Protein AF-A0A1S8WYL3-F1 (afdb_monomer)

pLDDT: mean 90.14, std 8.01, range [50.22, 97.94]

Structure (mmCIF, N/CA/C/O backbone):
data_AF-A0A1S8WYL3-F1
#
_entry.id   AF-A0A1S8WYL3-F1
#
loop_
_atom_site.group_PDB
_atom_site.id
_atom_site.type_symbol
_atom_site.label_atom_id
_atom_site.label_alt_id
_atom_site.label_comp_id
_atom_site.label_asym_id
_atom_site.label_entity_id
_atom_site.label_seq_id
_atom_site.pdbx_PDB_ins_code
_atom_site.Cartn_x
_atom_site.Cartn_y
_atom_site.Cartn_z
_atom_site.occupancy
_atom_site.B_iso_or_equiv
_atom_site.auth_seq_id
_atom_site.auth_comp_id
_atom_site.auth_asym_id
_atom_site.auth_atom_id
_atom_site.pdbx_PDB_model_num
AT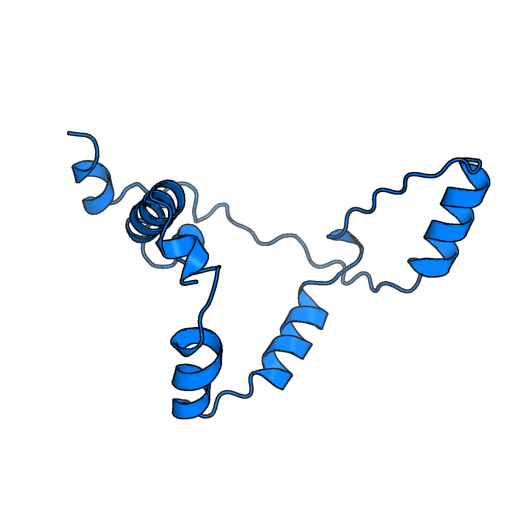OM 1 N N . PHE A 1 1 ? 5.673 -1.838 14.905 1.00 68.50 1 PHE A N 1
ATOM 2 C CA . PHE A 1 1 ? 5.007 -0.884 15.814 1.00 68.50 1 PHE A CA 1
ATOM 3 C C . PHE A 1 1 ? 5.978 -0.256 16.804 1.00 68.50 1 PHE A C 1
ATOM 5 O O . PHE A 1 1 ? 6.099 0.955 16.779 1.00 68.50 1 PHE A O 1
ATOM 12 N N . GLU A 1 2 ? 6.711 -1.025 17.615 1.00 76.88 2 GLU A N 1
ATOM 13 C CA . GLU A 1 2 ? 7.578 -0.470 18.677 1.00 76.88 2 GLU A CA 1
ATOM 14 C C . GLU A 1 2 ? 8.617 0.543 18.169 1.00 76.88 2 GLU A C 1
ATOM 16 O O . GLU A 1 2 ? 8.697 1.654 18.685 1.00 76.88 2 GLU A O 1
ATOM 21 N N . LEU A 1 3 ? 9.312 0.226 17.071 1.00 71.00 3 LEU A N 1
ATOM 22 C CA . LEU A 1 3 ? 10.253 1.151 16.422 1.00 71.00 3 LEU A CA 1
ATOM 23 C C . LEU A 1 3 ? 9.581 2.414 15.857 1.00 71.00 3 LEU A C 1
ATOM 25 O O . LEU A 1 3 ? 10.183 3.484 15.843 1.00 71.00 3 LEU A O 1
ATOM 29 N N . ALA A 1 4 ? 8.335 2.299 15.386 1.00 74.81 4 ALA A N 1
ATOM 30 C CA . ALA A 1 4 ? 7.577 3.442 14.885 1.00 74.81 4 ALA A CA 1
ATOM 31 C C . ALA A 1 4 ? 7.060 4.308 16.041 1.00 74.81 4 ALA A C 1
ATOM 33 O O . ALA A 1 4 ? 7.128 5.527 15.955 1.00 74.81 4 ALA A O 1
ATOM 34 N N . ASN A 1 5 ? 6.612 3.690 17.133 1.00 77.06 5 ASN A N 1
ATOM 35 C CA . ASN A 1 5 ? 6.089 4.364 18.317 1.00 77.06 5 ASN A CA 1
ATOM 36 C C . ASN A 1 5 ? 7.155 5.200 19.045 1.00 77.06 5 ASN A C 1
ATOM 38 O O . ASN A 1 5 ? 6.822 6.178 19.700 1.00 77.06 5 ASN A O 1
ATOM 42 N N . ALA A 1 6 ? 8.436 4.851 18.910 1.00 83.25 6 ALA A N 1
ATOM 43 C CA . ALA A 1 6 ? 9.536 5.609 19.503 1.00 83.25 6 ALA A CA 1
ATOM 44 C C . ALA A 1 6 ? 9.807 6.967 18.821 1.00 83.25 6 ALA A C 1
ATOM 46 O O . ALA A 1 6 ? 10.548 7.781 19.364 1.00 83.25 6 ALA A O 1
ATOM 47 N N . ARG A 1 7 ? 9.242 7.224 17.632 1.00 88.25 7 ARG A N 1
ATOM 48 C CA . ARG A 1 7 ? 9.441 8.479 16.891 1.00 88.25 7 ARG A CA 1
ATOM 49 C C . ARG A 1 7 ? 8.268 9.425 17.113 1.00 88.25 7 ARG A C 1
ATOM 51 O O . ARG A 1 7 ? 7.131 9.080 16.792 1.00 88.25 7 ARG A O 1
ATOM 58 N N . ASP A 1 8 ? 8.549 10.644 17.565 1.00 91.25 8 ASP A N 1
ATOM 59 C CA . ASP A 1 8 ? 7.504 11.642 17.823 1.00 91.25 8 ASP A CA 1
ATOM 60 C C . ASP A 1 8 ? 6.716 12.031 16.569 1.00 91.25 8 ASP A C 1
ATOM 62 O O . ASP A 1 8 ? 5.513 12.256 16.663 1.00 91.25 8 ASP A O 1
ATOM 66 N N . SER A 1 9 ? 7.339 12.010 15.385 1.00 90.62 9 SER A N 1
ATOM 67 C CA . SER A 1 9 ? 6.635 12.227 14.113 1.00 90.62 9 SER A CA 1
ATOM 68 C C . SER A 1 9 ? 5.486 11.235 13.911 1.00 90.62 9 SER A C 1
ATOM 70 O O . SER A 1 9 ? 4.379 11.626 13.558 1.00 90.62 9 SER A O 1
ATOM 72 N N . ASN A 1 10 ? 5.723 9.958 14.210 1.00 88.75 10 ASN A N 1
ATOM 73 C CA . ASN A 1 10 ? 4.726 8.903 14.048 1.00 88.75 10 ASN A CA 1
ATOM 74 C C . ASN A 1 10 ? 3.671 8.969 15.156 1.00 88.75 10 ASN A C 1
ATOM 76 O O . ASN A 1 10 ? 2.495 8.715 14.917 1.00 88.75 10 ASN A O 1
ATOM 80 N N . ARG A 1 11 ? 4.076 9.328 16.382 1.00 88.88 11 ARG A N 1
ATOM 81 C CA . ARG A 1 11 ? 3.134 9.554 17.488 1.00 88.88 11 ARG A CA 1
ATOM 82 C C . ARG A 1 11 ? 2.179 10.700 17.164 1.00 88.88 11 ARG A C 1
ATOM 84 O O . ARG A 1 11 ? 0.984 10.566 17.410 1.00 88.88 11 ARG A O 1
ATOM 91 N N . LEU A 1 12 ? 2.695 11.788 16.592 1.00 89.88 12 LEU A N 1
ATOM 92 C CA . LEU A 1 12 ? 1.893 12.916 16.131 1.00 89.88 12 LEU A CA 1
ATOM 93 C C . LEU A 1 12 ? 0.939 12.494 15.008 1.00 89.88 12 LEU A C 1
ATOM 95 O O . LEU A 1 12 ? -0.240 12.821 15.073 1.00 89.88 12 LEU A O 1
ATOM 99 N N . GLU A 1 13 ? 1.407 11.718 14.030 1.00 89.56 13 GLU A N 1
ATOM 100 C CA . GLU A 1 13 ? 0.565 11.196 12.947 1.00 89.56 13 GLU A CA 1
ATOM 101 C C . GLU A 1 13 ? -0.575 10.307 13.470 1.00 89.56 13 GLU A C 1
ATOM 103 O O . GLU A 1 13 ? -1.735 10.519 13.108 1.00 89.56 13 GLU A O 1
ATOM 108 N N . PHE A 1 14 ? -0.288 9.360 14.371 1.00 89.56 14 PHE A N 1
ATOM 109 C CA . PHE A 1 14 ? -1.323 8.523 14.990 1.00 89.56 14 PHE A CA 1
ATOM 110 C C . PHE A 1 14 ? -2.297 9.341 15.837 1.00 89.56 14 PHE A C 1
ATOM 112 O O . PHE A 1 14 ? -3.500 9.074 15.823 1.00 89.56 14 PHE A O 1
ATOM 119 N N . PHE A 1 15 ? -1.798 10.344 16.559 1.00 89.19 15 PHE A N 1
ATOM 120 C CA . PHE A 1 15 ? -2.642 11.244 17.332 1.00 89.19 15 PHE A CA 1
ATOM 121 C C . PHE A 1 15 ? -3.584 12.037 16.422 1.00 89.19 15 PHE A C 1
ATOM 123 O O . PHE A 1 15 ? -4.793 11.984 16.630 1.00 89.19 15 PHE A O 1
ATOM 130 N N . ILE A 1 16 ? -3.071 12.690 15.376 1.00 89.88 16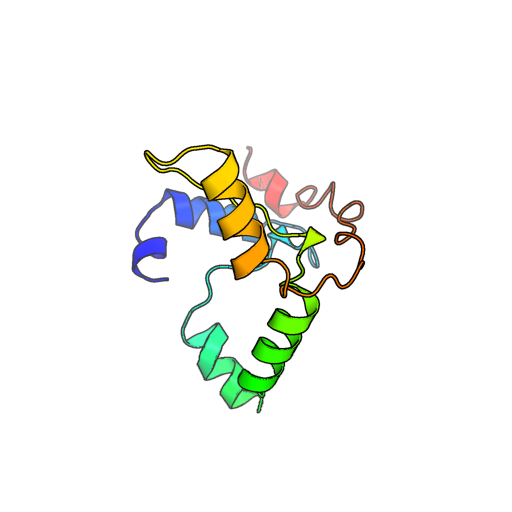 ILE A N 1
ATOM 131 C CA . ILE A 1 16 ? -3.887 13.431 14.401 1.00 89.88 16 ILE A CA 1
ATOM 132 C C . ILE A 1 16 ? -4.921 12.504 13.752 1.00 89.88 16 ILE A C 1
ATOM 134 O O . ILE A 1 16 ? -6.104 12.833 13.724 1.00 89.88 16 ILE A O 1
ATOM 138 N N . SER A 1 17 ? -4.503 11.315 13.316 1.00 90.50 17 SER A N 1
ATOM 139 C CA . SER A 1 17 ? -5.383 10.286 12.743 1.00 90.50 17 SER A CA 1
ATOM 140 C C . SER A 1 17 ? -6.533 9.914 13.691 1.00 90.50 17 SER A C 1
ATOM 142 O O . SER A 1 17 ? -7.678 9.764 13.268 1.00 90.50 17 SER A O 1
ATOM 144 N N . SER A 1 18 ? -6.268 9.839 15.002 1.00 89.69 18 SER A N 1
ATOM 145 C CA . SER A 1 18 ? -7.290 9.522 16.011 1.00 89.69 18 SER A CA 1
ATOM 146 C C . SER A 1 18 ? -8.369 10.605 16.177 1.00 89.69 18 SER A C 1
ATOM 148 O O . SER A 1 18 ? -9.464 10.303 16.659 1.00 89.69 18 SER A O 1
ATOM 150 N N . LEU A 1 19 ? -8.089 11.844 15.751 1.00 90.81 19 LEU A N 1
ATOM 151 C CA . LEU A 1 19 ? -9.020 12.979 15.796 1.00 90.81 19 LEU A CA 1
ATOM 152 C C . LEU A 1 19 ? -9.988 13.017 14.604 1.00 90.81 19 LEU A C 1
ATOM 154 O O . LEU A 1 19 ? -10.921 13.828 14.609 1.00 90.81 19 LEU A O 1
ATOM 158 N N . ALA A 1 20 ? -9.785 12.154 13.604 1.00 91.44 20 ALA A N 1
ATOM 159 C CA . ALA A 1 20 ? -10.683 12.040 12.467 1.00 91.44 20 ALA A CA 1
ATOM 160 C C . ALA A 1 20 ? -12.092 11.574 12.894 1.00 91.44 20 ALA A C 1
ATOM 162 O O . ALA A 1 20 ? -12.281 10.878 13.904 1.00 91.44 20 ALA A O 1
ATOM 163 N N . ALA A 1 21 ? -13.088 11.962 12.100 1.00 90.62 21 ALA A N 1
ATOM 164 C CA . ALA A 1 21 ? -14.483 11.578 12.247 1.00 90.62 21 ALA A CA 1
ATOM 165 C C . ALA A 1 21 ? -14.644 10.052 12.224 1.00 90.62 21 ALA A C 1
ATOM 167 O O . ALA A 1 21 ? -13.875 9.328 11.585 1.00 90.62 21 ALA A O 1
ATOM 168 N N . ASP A 1 22 ? -15.656 9.554 12.929 1.00 87.94 22 ASP A N 1
ATOM 169 C CA . ASP A 1 22 ? -15.948 8.123 12.945 1.00 87.94 22 ASP A CA 1
ATOM 170 C C . ASP A 1 22 ? -16.313 7.625 11.542 1.00 87.94 22 ASP A C 1
ATOM 172 O O . ASP A 1 22 ? -16.980 8.308 10.769 1.00 87.94 22 ASP A O 1
ATOM 176 N N . GLY A 1 23 ? -15.822 6.435 11.193 1.00 87.12 23 GLY A N 1
ATOM 177 C CA . GLY A 1 23 ? -15.967 5.867 9.850 1.00 87.12 23 GLY A CA 1
ATOM 178 C C . GLY A 1 23 ? -14.991 6.422 8.807 1.00 87.12 23 GLY A C 1
ATOM 179 O O . GLY A 1 23 ? -14.890 5.839 7.731 1.00 87.12 23 GLY A O 1
ATOM 180 N N . SER A 1 24 ? -14.234 7.483 9.112 1.00 91.56 24 SER A N 1
ATOM 181 C CA . SER A 1 24 ? -13.202 7.995 8.206 1.00 91.56 24 SER A CA 1
ATOM 182 C C . SER A 1 24 ? -12.047 6.997 8.033 1.00 91.56 24 SER A C 1
ATOM 184 O O . SER A 1 24 ? -11.539 6.475 9.034 1.00 91.56 24 SER A O 1
ATOM 186 N N . PRO A 1 25 ? -11.544 6.780 6.800 1.00 91.94 25 PRO A N 1
ATOM 187 C CA . PRO A 1 25 ? -10.359 5.956 6.571 1.00 91.94 25 PRO A CA 1
ATOM 188 C C . PRO A 1 25 ? -9.104 6.519 7.256 1.00 91.94 25 PRO A C 1
ATOM 190 O O . PRO A 1 25 ? -8.199 5.753 7.577 1.00 91.94 25 PRO A O 1
ATOM 193 N N . TYR A 1 26 ? -9.063 7.823 7.560 1.00 90.56 26 TYR A N 1
ATOM 194 C CA . TYR A 1 26 ? -7.958 8.446 8.297 1.00 90.56 26 TYR A CA 1
ATOM 195 C C . TYR A 1 26 ? -7.854 7.980 9.751 1.00 90.56 26 TYR A C 1
ATOM 197 O O . TYR A 1 26 ? -6.804 8.133 10.361 1.00 90.56 26 TYR A O 1
ATOM 205 N N . LYS A 1 27 ? -8.912 7.383 10.312 1.00 91.25 27 LYS A N 1
ATOM 206 C CA . LYS A 1 27 ? -8.906 6.866 11.686 1.00 91.25 27 LYS A CA 1
ATOM 207 C C . LYS A 1 27 ? -8.303 5.461 11.800 1.00 91.25 27 LYS A C 1
ATOM 209 O O . LYS A 1 27 ? -8.151 4.938 12.905 1.00 91.25 27 LYS A O 1
ATOM 214 N N . ILE A 1 28 ? -7.988 4.817 10.673 1.00 90.19 28 ILE A N 1
ATOM 215 C CA . ILE A 1 28 ? -7.501 3.436 10.638 1.00 90.19 28 ILE A CA 1
ATOM 216 C C . ILE A 1 28 ? -6.075 3.363 11.191 1.00 90.19 28 ILE A C 1
ATOM 218 O O . ILE A 1 28 ? -5.164 4.044 10.725 1.00 90.19 28 ILE A O 1
ATOM 222 N N . PHE A 1 29 ? -5.847 2.446 12.134 1.00 90.12 29 PHE A N 1
ATOM 223 C CA . PHE A 1 29 ? -4.499 2.078 12.560 1.00 90.12 29 PHE A CA 1
ATOM 224 C C . PHE A 1 29 ? -3.822 1.194 11.495 1.00 90.12 29 PHE A C 1
ATOM 226 O O . PHE A 1 29 ? -3.813 -0.033 11.591 1.00 90.12 29 PHE A O 1
ATOM 233 N N . GLY A 1 30 ? -3.275 1.831 10.456 1.00 86.31 30 GLY A N 1
ATOM 234 C CA . GLY A 1 30 ? -2.773 1.149 9.256 1.00 86.31 30 GLY A CA 1
ATOM 235 C C . GLY A 1 30 ? -1.497 0.322 9.448 1.00 86.31 30 GLY A C 1
ATOM 236 O O . GLY A 1 30 ? -1.248 -0.597 8.675 1.00 86.31 30 GLY A O 1
ATOM 237 N N . CYS A 1 31 ? -0.689 0.600 10.476 1.00 88.06 31 CYS A N 1
ATOM 238 C CA . CYS A 1 31 ? 0.574 -0.119 10.684 1.00 88.06 31 CYS A CA 1
ATOM 239 C C . CYS A 1 31 ? 0.396 -1.552 11.205 1.00 88.06 31 CYS A C 1
ATOM 241 O O . CYS A 1 31 ? 1.235 -2.407 10.929 1.00 88.06 31 CYS A O 1
ATOM 243 N N . GLY A 1 32 ? -0.644 -1.795 12.008 1.00 90.88 32 GLY A N 1
ATOM 244 C CA . GLY A 1 32 ? -0.855 -3.067 12.697 1.00 90.88 32 GLY A CA 1
ATOM 245 C C . GLY A 1 32 ? 0.162 -3.387 13.810 1.00 90.88 32 GLY A C 1
ATOM 246 O O . GLY A 1 32 ? 1.207 -2.748 13.975 1.00 90.88 32 GLY A O 1
ATOM 247 N N . ASN A 1 33 ? -0.174 -4.384 14.631 1.00 92.38 33 ASN A N 1
ATOM 248 C CA . ASN A 1 33 ? 0.684 -4.992 15.656 1.00 92.38 33 ASN A CA 1
ATOM 249 C C . ASN A 1 33 ? 0.188 -6.415 16.000 1.00 92.38 33 ASN A C 1
ATOM 251 O O . ASN A 1 33 ? -0.806 -6.871 15.440 1.00 92.38 33 ASN A O 1
ATOM 255 N N . MET A 1 34 ? 0.862 -7.117 16.924 1.00 93.75 34 MET A N 1
ATOM 256 C CA . MET A 1 34 ? 0.446 -8.466 17.357 1.00 93.75 34 MET A CA 1
ATOM 257 C C . MET A 1 34 ? -1.001 -8.498 17.860 1.00 93.75 34 MET A C 1
ATOM 259 O O . MET A 1 34 ? -1.755 -9.394 17.498 1.00 93.75 34 MET A O 1
ATOM 263 N N . LYS A 1 35 ? -1.425 -7.468 18.596 1.00 94.38 35 LYS A N 1
ATOM 264 C CA . LYS A 1 35 ? -2.793 -7.381 19.103 1.00 94.38 35 LYS A CA 1
ATOM 265 C C . LYS A 1 35 ? -3.822 -7.302 17.971 1.00 94.38 35 LYS A C 1
ATOM 267 O O . LYS A 1 35 ? -4.809 -8.024 17.999 1.00 94.38 35 LYS A O 1
ATOM 272 N N . SER A 1 36 ? -3.602 -6.455 16.962 1.00 93.25 36 SER A N 1
ATOM 273 C CA . SER A 1 36 ? -4.554 -6.264 15.856 1.00 93.25 36 SER A CA 1
ATOM 274 C C . SER A 1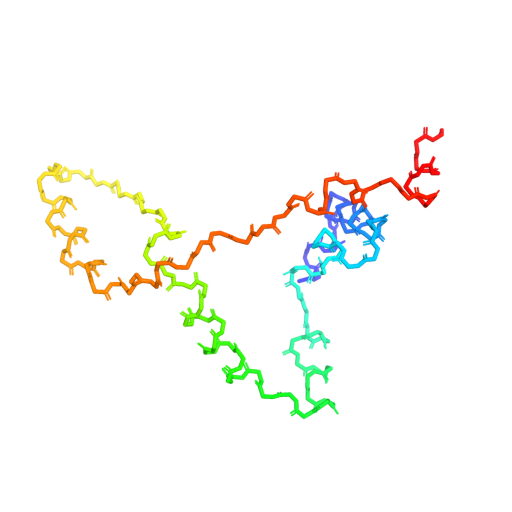 36 ? -4.496 -7.358 14.786 1.00 93.25 36 SER A C 1
ATOM 276 O O . SER A 1 36 ? -5.492 -7.577 14.105 1.00 93.25 36 SER A O 1
ATOM 278 N N . LEU A 1 37 ? -3.338 -8.003 14.602 1.00 94.00 37 LEU A N 1
ATOM 279 C CA . LEU A 1 37 ? -3.085 -8.969 13.523 1.00 94.00 37 LEU A CA 1
ATOM 280 C C . LEU A 1 37 ? -3.002 -10.427 13.996 1.00 94.00 37 LEU A C 1
ATOM 282 O O . LEU A 1 37 ? -2.859 -11.304 13.154 1.00 94.00 37 LEU A O 1
ATOM 286 N N . ARG A 1 38 ? -3.057 -10.707 15.301 1.00 93.50 38 ARG A N 1
ATOM 287 C CA . ARG A 1 38 ? -3.051 -12.074 15.840 1.00 93.50 38 ARG A CA 1
ATOM 288 C C . ARG A 1 38 ? -4.034 -12.225 16.991 1.00 93.50 38 ARG A C 1
ATOM 290 O O . ARG A 1 38 ? -5.019 -12.927 16.823 1.00 93.50 38 ARG A O 1
ATOM 297 N N . ASP A 1 39 ? -3.811 -11.518 18.099 1.00 96.94 39 ASP A N 1
ATOM 298 C CA . ASP A 1 39 ? -4.513 -11.804 19.358 1.00 96.94 39 ASP A CA 1
ATOM 299 C C . ASP A 1 39 ? -6.031 -11.527 19.244 1.00 96.94 39 ASP A C 1
ATOM 301 O O . ASP A 1 39 ? -6.844 -12.414 19.483 1.00 96.94 39 ASP A O 1
ATOM 305 N N . ILE A 1 40 ? -6.435 -10.336 18.771 1.00 96.25 40 ILE A N 1
ATOM 306 C CA . ILE A 1 40 ? -7.857 -9.997 18.560 1.00 96.25 40 ILE A CA 1
ATOM 307 C C . ILE A 1 40 ? -8.513 -10.895 17.491 1.00 96.25 40 ILE A C 1
ATOM 309 O O . ILE A 1 40 ? -9.634 -11.356 17.716 1.00 96.25 40 ILE A O 1
ATOM 313 N N . PRO A 1 41 ? -7.895 -11.129 16.314 1.00 96.56 41 PRO A N 1
ATOM 314 C CA . PRO A 1 41 ? -8.423 -12.092 15.352 1.00 96.56 41 PRO A CA 1
ATOM 315 C C . PRO A 1 41 ? -8.623 -13.501 15.921 1.00 96.56 41 PRO A C 1
ATOM 317 O O . PRO A 1 41 ? -9.672 -14.091 15.676 1.00 96.56 41 PRO A O 1
ATOM 320 N N . GLU A 1 42 ? -7.660 -14.025 16.683 1.00 96.06 42 GLU A N 1
ATOM 321 C CA . GLU A 1 42 ? -7.708 -15.363 17.284 1.00 96.06 42 GLU A CA 1
ATOM 322 C C . GLU A 1 42 ? -8.841 -15.470 18.311 1.00 96.06 42 GLU A C 1
ATOM 324 O O . GLU A 1 42 ? -9.677 -16.366 18.208 1.00 96.06 42 GLU A O 1
ATOM 329 N N . GLU A 1 43 ? -8.958 -14.488 19.211 1.00 97.31 43 GLU A N 1
ATOM 330 C CA . GLU A 1 43 ? -10.065 -14.379 20.173 1.00 97.31 43 GLU A CA 1
ATOM 331 C C . GLU A 1 43 ? -11.443 -14.356 19.490 1.00 97.31 43 GLU A C 1
ATOM 333 O O . GLU A 1 43 ? -12.430 -14.851 20.034 1.00 97.31 43 GLU A O 1
ATOM 338 N N . ARG A 1 44 ? -11.523 -13.779 18.286 1.00 96.81 44 ARG A N 1
ATOM 339 C CA . A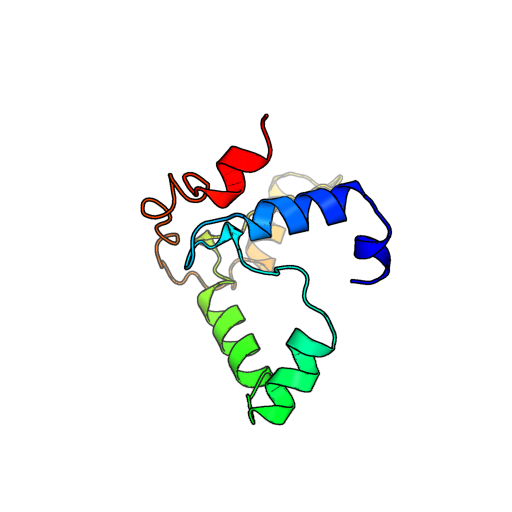RG A 1 44 ? -12.759 -13.666 17.497 1.00 96.81 44 ARG A CA 1
ATOM 340 C C . ARG A 1 44 ? -12.979 -14.827 16.525 1.00 96.81 44 ARG A C 1
ATOM 342 O O . ARG A 1 44 ? -13.955 -14.784 15.779 1.00 96.81 44 ARG A O 1
ATOM 349 N N . GLY A 1 45 ? -12.084 -15.817 16.475 1.00 96.31 45 GLY A N 1
ATOM 350 C CA . GLY A 1 45 ? -12.149 -16.911 15.499 1.00 96.31 45 GLY A CA 1
ATOM 351 C C . GLY A 1 45 ? -12.063 -16.433 14.044 1.00 96.31 45 GLY A C 1
ATOM 352 O O . GLY A 1 45 ? -12.705 -16.993 13.159 1.00 96.31 45 GLY A O 1
ATOM 353 N N . THR A 1 46 ? -11.326 -15.350 13.792 1.00 96.12 46 THR A N 1
ATOM 354 C CA . THR A 1 46 ? -11.201 -14.736 12.466 1.00 96.12 46 THR A CA 1
ATOM 355 C C . THR A 1 46 ? -10.174 -15.489 11.627 1.00 96.12 46 THR A C 1
ATOM 357 O O . THR A 1 46 ? -8.997 -15.545 11.980 1.00 96.12 46 THR A O 1
ATOM 360 N N . ASP A 1 47 ? -10.591 -16.003 10.470 1.00 95.38 47 ASP A N 1
ATOM 361 C CA . ASP A 1 47 ? -9.681 -16.603 9.492 1.00 95.38 47 ASP A CA 1
ATOM 362 C C . ASP A 1 47 ? -8.911 -15.513 8.728 1.00 95.38 47 ASP A C 1
ATOM 364 O O . ASP A 1 47 ? -9.324 -15.021 7.672 1.00 95.38 47 ASP A O 1
ATOM 368 N N . ILE A 1 48 ? -7.764 -15.123 9.288 1.00 94.62 48 ILE A N 1
ATOM 369 C CA . ILE A 1 48 ? -6.871 -14.123 8.691 1.00 94.62 48 ILE A CA 1
ATOM 370 C C . ILE A 1 48 ? -6.379 -14.571 7.314 1.00 94.62 48 ILE A C 1
ATOM 372 O O . ILE A 1 48 ? -6.240 -13.741 6.416 1.00 94.62 48 ILE A O 1
ATOM 376 N N . TYR A 1 49 ? -6.106 -15.863 7.127 1.00 94.31 49 TYR A N 1
ATOM 377 C CA . TYR A 1 49 ? -5.531 -16.361 5.881 1.00 94.31 49 TYR A CA 1
ATOM 378 C C . TYR A 1 49 ? -6.501 -16.155 4.714 1.00 94.31 49 TYR A C 1
ATOM 380 O O . TYR A 1 49 ? -6.129 -15.582 3.683 1.00 94.31 49 TYR A O 1
ATOM 388 N N . SER A 1 50 ? -7.766 -16.530 4.907 1.00 96.38 50 SER A N 1
ATOM 389 C CA . SER A 1 50 ? -8.813 -16.296 3.910 1.00 96.38 50 SER A CA 1
ATOM 390 C C . SER A 1 50 ? -9.032 -14.805 3.642 1.00 96.38 50 SER A C 1
ATOM 392 O O . SER A 1 50 ? -9.155 -14.405 2.480 1.00 96.38 50 SER A O 1
ATOM 394 N N . LEU A 1 51 ? -9.002 -13.959 4.680 1.00 95.38 51 LEU A N 1
ATOM 395 C CA . LEU A 1 51 ? -9.115 -12.504 4.521 1.00 95.38 51 LEU A CA 1
ATOM 396 C C . LEU A 1 51 ? -7.960 -11.912 3.706 1.00 95.38 51 LEU A C 1
ATOM 398 O O . LEU A 1 51 ? -8.199 -11.088 2.824 1.00 95.38 51 LEU A O 1
ATOM 402 N N . LEU A 1 52 ? -6.720 -12.345 3.945 1.00 95.94 52 LEU A N 1
ATOM 403 C CA . LEU A 1 52 ? -5.557 -11.905 3.171 1.00 95.94 52 LEU A CA 1
ATOM 404 C C . LEU A 1 52 ? -5.669 -12.331 1.706 1.00 95.94 52 LEU A C 1
ATOM 406 O O . LEU A 1 52 ? -5.392 -11.537 0.804 1.00 95.94 52 LEU A O 1
ATOM 410 N N . GLN A 1 53 ? -6.119 -13.559 1.450 1.00 95.62 53 GLN A N 1
ATOM 411 C CA . GLN A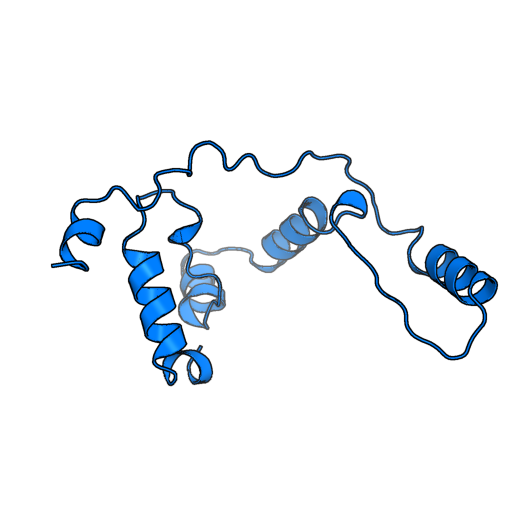 1 53 ? -6.301 -14.063 0.093 1.00 95.62 53 GLN A CA 1
ATOM 412 C C . GLN A 1 53 ? -7.414 -13.305 -0.651 1.00 95.62 53 GLN A C 1
ATOM 414 O O . GLN A 1 53 ? -7.242 -12.950 -1.822 1.00 95.62 53 GLN A O 1
ATOM 419 N N . GLN A 1 54 ? -8.524 -12.992 0.024 1.00 94.25 54 GLN A N 1
ATOM 420 C CA . GLN A 1 54 ? -9.591 -12.150 -0.519 1.00 94.25 54 GLN A CA 1
ATOM 421 C C . GLN A 1 54 ? -9.099 -10.720 -0.775 1.00 94.25 54 GLN A C 1
ATOM 423 O O . GLN A 1 54 ? -9.341 -10.166 -1.848 1.00 94.25 54 GLN A O 1
ATOM 428 N N . HIS A 1 55 ? -8.367 -10.135 0.175 1.00 92.62 55 HIS A N 1
ATOM 429 C CA . HIS A 1 55 ? -7.810 -8.794 0.043 1.00 92.62 55 HIS A CA 1
ATOM 430 C C . HIS A 1 55 ? -6.854 -8.706 -1.149 1.00 92.62 55 HIS A C 1
ATOM 432 O O . HIS A 1 55 ? -6.998 -7.812 -1.983 1.00 92.62 55 HIS A O 1
ATOM 438 N N . ARG A 1 56 ? -5.946 -9.681 -1.299 1.00 92.38 56 ARG A N 1
ATOM 439 C CA . ARG A 1 56 ? -5.048 -9.787 -2.455 1.00 92.38 56 ARG A CA 1
ATOM 440 C C . ARG A 1 56 ? -5.838 -9.855 -3.759 1.00 92.38 56 ARG A C 1
ATOM 442 O O . ARG A 1 56 ? -5.582 -9.064 -4.656 1.00 92.38 56 ARG A O 1
ATOM 449 N N . LYS A 1 57 ? -6.828 -10.747 -3.856 1.00 90.81 57 LYS A N 1
ATOM 450 C CA . LYS A 1 57 ? -7.650 -10.899 -5.068 1.00 90.81 57 LYS A CA 1
ATOM 451 C C . LYS A 1 57 ? -8.363 -9.599 -5.464 1.00 90.81 57 LYS A C 1
ATOM 453 O O . LYS A 1 57 ? -8.494 -9.317 -6.651 1.00 90.81 57 LYS A O 1
ATOM 458 N N . ASN A 1 58 ? -8.820 -8.824 -4.483 1.00 89.06 58 ASN A N 1
ATOM 459 C CA . ASN A 1 58 ? -9.618 -7.623 -4.724 1.00 89.06 58 ASN A CA 1
ATOM 460 C C . ASN A 1 58 ? -8.765 -6.376 -4.991 1.00 89.06 58 ASN A C 1
ATOM 462 O O . ASN A 1 58 ? -9.131 -5.559 -5.834 1.00 89.06 58 ASN A O 1
ATOM 466 N N . MET A 1 59 ? -7.650 -6.221 -4.272 1.00 89.94 59 MET A N 1
ATOM 467 C CA . MET A 1 59 ? -6.849 -4.992 -4.290 1.00 89.94 59 MET A CA 1
ATOM 468 C C . MET A 1 59 ? -5.621 -5.076 -5.203 1.00 89.94 59 MET A C 1
ATOM 470 O O . MET A 1 59 ? -5.221 -4.056 -5.759 1.00 89.94 59 MET A O 1
ATOM 474 N N . TYR A 1 60 ? -5.040 -6.264 -5.407 1.00 93.19 60 TYR A N 1
ATOM 475 C CA . TYR A 1 60 ? -3.843 -6.444 -6.237 1.00 93.19 60 TYR A CA 1
ATOM 476 C C . TYR A 1 60 ? -4.256 -6.717 -7.685 1.00 93.19 60 TYR A C 1
ATOM 478 O O . TYR A 1 60 ? -4.260 -7.853 -8.153 1.00 93.19 60 TYR A O 1
ATOM 486 N N . SER A 1 61 ? -4.614 -5.641 -8.380 1.00 94.12 61 SER A N 1
ATOM 487 C CA . SER A 1 61 ? -5.109 -5.652 -9.755 1.00 94.12 61 SER A CA 1
ATOM 488 C C . SER A 1 61 ? -4.245 -4.765 -10.648 1.00 94.12 61 SER A C 1
ATOM 490 O O . SER A 1 61 ? -3.827 -3.692 -10.212 1.00 94.12 61 SER A O 1
ATOM 492 N N . ALA A 1 62 ? -3.997 -5.181 -11.893 1.00 95.12 62 ALA A N 1
ATOM 493 C CA . ALA A 1 62 ? -3.045 -4.529 -12.797 1.00 95.12 62 ALA A CA 1
ATOM 494 C C . ALA A 1 62 ? -3.314 -3.025 -12.988 1.00 95.12 62 ALA A C 1
ATOM 496 O O . ALA A 1 62 ? -2.382 -2.231 -12.973 1.00 95.12 62 ALA A O 1
ATOM 497 N N . HIS A 1 63 ? -4.583 -2.606 -13.079 1.00 92.69 63 HIS A N 1
ATOM 498 C CA . HIS A 1 63 ? -4.946 -1.190 -13.252 1.00 92.69 63 HIS A CA 1
ATOM 499 C C . HIS A 1 63 ? -4.646 -0.300 -12.027 1.00 92.69 63 HIS A C 1
ATOM 501 O O . HIS A 1 63 ? -4.802 0.914 -12.115 1.00 92.69 63 HIS A O 1
ATOM 507 N N . ARG A 1 64 ? -4.264 -0.885 -10.879 1.00 92.81 64 ARG A N 1
ATOM 508 C CA . ARG A 1 64 ? -3.882 -0.173 -9.641 1.00 92.81 64 ARG A CA 1
ATOM 509 C C . ARG A 1 64 ? -2.380 -0.192 -9.380 1.00 92.81 64 ARG A C 1
ATOM 511 O O . ARG A 1 64 ? -1.937 0.341 -8.367 1.00 92.81 64 ARG A O 1
ATOM 518 N N . MET A 1 65 ? -1.610 -0.858 -10.235 1.00 94.44 65 MET A N 1
ATOM 519 C CA . MET A 1 65 ? -0.175 -1.029 -10.059 1.00 94.44 65 MET A CA 1
ATOM 520 C C . MET A 1 65 ? 0.587 -0.095 -10.992 1.00 94.44 65 MET A C 1
ATOM 522 O O . MET A 1 65 ? 0.234 0.062 -12.157 1.00 94.44 65 MET A O 1
ATOM 526 N N . THR A 1 66 ? 1.679 0.464 -10.479 1.00 95.62 66 THR A N 1
ATOM 527 C CA . THR A 1 66 ? 2.657 1.218 -11.264 1.00 95.62 66 THR A CA 1
ATOM 528 C C . THR A 1 66 ? 4.001 0.520 -11.126 1.00 95.62 66 THR A C 1
ATOM 530 O O . THR A 1 66 ? 4.451 0.261 -10.011 1.00 95.62 66 THR A O 1
ATOM 533 N N . LEU A 1 67 ? 4.635 0.210 -12.255 1.00 95.94 67 LEU A N 1
ATOM 534 C CA . LEU A 1 67 ? 5.953 -0.415 -12.314 1.00 95.94 67 LEU A CA 1
ATOM 535 C C . LEU A 1 67 ? 6.974 0.598 -12.837 1.00 95.94 67 LEU A C 1
ATOM 537 O O . LEU A 1 67 ? 6.719 1.279 -13.827 1.00 95.94 67 LEU A O 1
ATOM 541 N N . ALA A 1 68 ? 8.141 0.658 -12.198 1.00 95.88 68 ALA A N 1
ATOM 542 C CA . ALA A 1 68 ? 9.302 1.387 -12.692 1.00 95.88 68 ALA A CA 1
ATOM 543 C C . ALA A 1 68 ? 10.479 0.414 -12.829 1.00 95.88 68 ALA A C 1
ATOM 545 O O . ALA A 1 68 ? 10.784 -0.323 -11.891 1.00 95.88 68 ALA A O 1
ATOM 546 N N . LEU A 1 69 ? 11.133 0.414 -13.992 1.00 94.94 69 LEU A N 1
ATOM 547 C CA . LEU A 1 69 ? 12.309 -0.405 -14.283 1.00 94.94 69 LEU A CA 1
ATOM 548 C C . LEU A 1 69 ? 13.503 0.504 -14.572 1.00 94.94 69 LEU A C 1
ATOM 550 O O . LEU A 1 69 ? 13.378 1.490 -15.295 1.00 94.94 69 LEU A O 1
ATOM 554 N N . HIS A 1 70 ? 14.662 0.160 -14.017 1.00 95.69 70 HIS A N 1
ATOM 555 C CA . HIS A 1 70 ? 15.915 0.865 -14.260 1.00 95.69 70 HIS A CA 1
ATOM 556 C C . HIS A 1 70 ? 17.029 -0.156 -14.495 1.00 95.69 70 HIS A C 1
ATOM 558 O O . HIS A 1 70 ? 17.306 -0.991 -13.636 1.00 95.69 70 HIS A O 1
ATOM 564 N N . SER A 1 71 ? 17.642 -0.097 -15.675 1.00 96.62 71 SER A N 1
ATOM 565 C CA . SER A 1 71 ? 18.726 -0.980 -16.109 1.00 96.62 71 SER A CA 1
ATOM 566 C C . SER A 1 71 ? 19.620 -0.249 -17.112 1.00 96.62 71 SER A C 1
ATOM 568 O O . SER A 1 71 ? 19.285 0.838 -17.578 1.00 96.62 71 SER A O 1
ATOM 570 N N . LYS A 1 72 ? 20.753 -0.868 -17.453 1.00 97.00 72 LYS A N 1
ATOM 571 C CA . LYS A 1 72 ? 21.624 -0.457 -18.565 1.00 97.00 72 LYS A CA 1
ATOM 572 C C . LYS A 1 72 ? 21.185 -1.032 -19.921 1.00 97.00 72 LYS A C 1
ATOM 574 O O . LYS A 1 72 ? 21.810 -0.716 -20.927 1.00 97.00 72 LYS A O 1
ATOM 579 N N . ASP A 1 73 ? 20.170 -1.894 -19.933 1.00 96.38 73 ASP A N 1
ATOM 580 C CA . ASP A 1 73 ? 19.578 -2.457 -21.151 1.00 96.38 73 ASP A CA 1
ATOM 581 C C . ASP A 1 73 ? 18.851 -1.412 -22.008 1.00 96.38 73 ASP A C 1
ATOM 583 O O . ASP A 1 73 ? 18.552 -0.302 -21.561 1.00 96.38 73 ASP A O 1
ATOM 587 N N . SER A 1 74 ? 18.540 -1.787 -23.252 1.00 97.69 74 SER A N 1
ATOM 588 C CA . SER A 1 74 ? 17.709 -0.970 -24.138 1.00 97.69 74 SER A CA 1
ATOM 589 C C . SER A 1 74 ? 16.250 -0.915 -23.670 1.00 97.69 74 SER A C 1
ATOM 591 O O . SER A 1 74 ? 15.755 -1.812 -22.984 1.00 97.69 74 S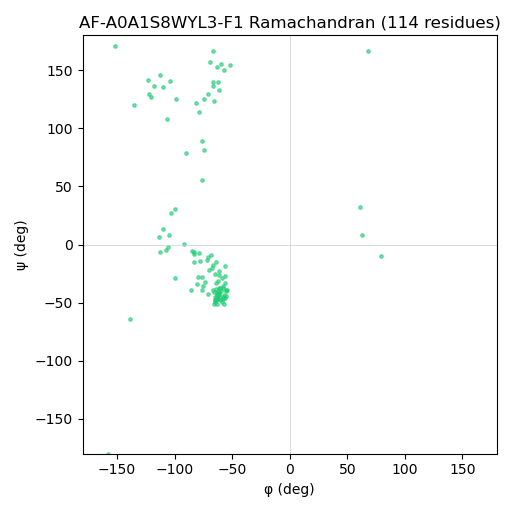ER A O 1
ATOM 593 N N . LEU A 1 75 ? 15.534 0.131 -24.091 1.00 97.75 75 LEU A N 1
ATOM 594 C CA . LEU A 1 75 ? 14.102 0.277 -23.809 1.00 97.75 75 LEU A CA 1
ATOM 595 C C . LEU A 1 75 ? 13.282 -0.888 -24.377 1.00 97.75 75 LEU A C 1
ATOM 597 O O . LEU A 1 75 ? 12.404 -1.387 -23.682 1.00 97.75 75 LEU A O 1
ATOM 601 N N . ASP A 1 76 ? 13.614 -1.364 -25.580 1.00 97.94 76 ASP A N 1
ATOM 602 C CA . ASP A 1 76 ? 12.917 -2.489 -26.217 1.00 97.94 76 ASP A CA 1
ATOM 603 C C . ASP A 1 76 ? 13.039 -3.774 -25.391 1.00 97.94 76 ASP A C 1
ATOM 605 O O . ASP A 1 76 ? 12.064 -4.506 -25.211 1.00 97.94 76 ASP A O 1
ATOM 609 N N . HIS A 1 77 ? 14.229 -4.033 -24.838 1.00 97.88 77 HIS A N 1
ATOM 610 C CA . HIS A 1 77 ? 14.443 -5.172 -23.950 1.00 97.88 77 HIS A CA 1
ATOM 611 C C . HIS A 1 77 ? 13.620 -5.003 -22.667 1.00 97.88 77 HIS A C 1
ATOM 613 O O . HIS A 1 77 ? 12.893 -5.913 -22.275 1.00 97.88 77 HIS A O 1
ATOM 619 N N . LEU A 1 78 ? 13.669 -3.828 -22.033 1.00 97.94 78 LEU A N 1
ATOM 620 C CA . LEU A 1 78 ? 12.905 -3.575 -20.809 1.00 97.94 78 LEU A CA 1
ATOM 621 C C . LEU A 1 78 ? 11.394 -3.683 -21.019 1.00 97.94 78 LEU A C 1
ATOM 623 O O . LEU A 1 78 ? 10.698 -4.203 -20.147 1.00 97.94 78 LEU A O 1
ATOM 627 N N . GLU A 1 79 ? 10.883 -3.241 -22.166 1.00 97.44 79 GLU A N 1
ATOM 628 C CA . GLU A 1 79 ? 9.479 -3.416 -22.522 1.00 97.44 79 GLU A CA 1
ATOM 629 C C . GLU A 1 79 ? 9.129 -4.897 -22.696 1.00 97.44 79 GLU A C 1
ATOM 631 O O . GLU A 1 79 ? 8.148 -5.363 -22.112 1.00 97.44 79 GLU A O 1
ATOM 636 N N . ALA A 1 80 ? 9.924 -5.643 -23.469 1.00 97.69 80 ALA A N 1
ATOM 637 C CA . ALA A 1 80 ? 9.697 -7.069 -23.690 1.00 97.69 80 ALA A CA 1
ATOM 638 C C . ALA A 1 80 ? 9.691 -7.841 -22.363 1.00 97.69 80 ALA A C 1
ATOM 640 O O . ALA A 1 80 ? 8.765 -8.608 -22.102 1.00 97.69 80 ALA A O 1
ATOM 641 N N . LEU A 1 81 ? 10.654 -7.550 -21.485 1.00 97.12 81 LEU A N 1
ATOM 642 C CA . LEU A 1 81 ? 10.755 -8.139 -20.154 1.00 97.12 81 LEU 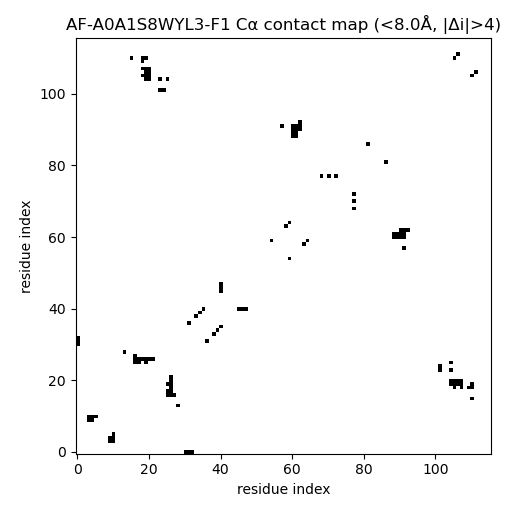A CA 1
ATOM 643 C C . LEU A 1 81 ? 9.552 -7.771 -19.273 1.00 97.12 81 LEU A C 1
ATOM 645 O O . LEU A 1 81 ? 8.989 -8.628 -18.591 1.00 97.12 81 LEU A O 1
ATOM 649 N N . ALA A 1 82 ? 9.122 -6.505 -19.291 1.00 97.31 82 ALA A N 1
ATOM 650 C CA . ALA A 1 82 ? 7.950 -6.068 -18.540 1.00 97.31 82 ALA A CA 1
ATOM 651 C C . ALA A 1 82 ? 6.681 -6.795 -19.007 1.00 97.31 82 ALA A C 1
ATOM 653 O O . ALA A 1 82 ? 5.884 -7.246 -18.182 1.00 97.31 82 ALA A O 1
ATOM 654 N N . ARG A 1 83 ? 6.497 -6.944 -20.325 1.00 97.19 83 ARG A N 1
ATOM 655 C CA . ARG A 1 83 ? 5.370 -7.690 -20.896 1.00 97.19 83 ARG A CA 1
ATOM 656 C C . ARG A 1 83 ? 5.436 -9.161 -20.509 1.00 97.19 83 ARG A C 1
ATOM 658 O O . ARG A 1 83 ? 4.432 -9.695 -20.059 1.00 97.19 83 ARG A O 1
ATOM 665 N N . GLU A 1 84 ? 6.595 -9.796 -20.633 1.00 97.31 84 GLU A N 1
ATOM 666 C CA . GLU A 1 84 ? 6.772 -11.208 -20.289 1.00 97.31 84 GLU A CA 1
ATOM 667 C C . GLU 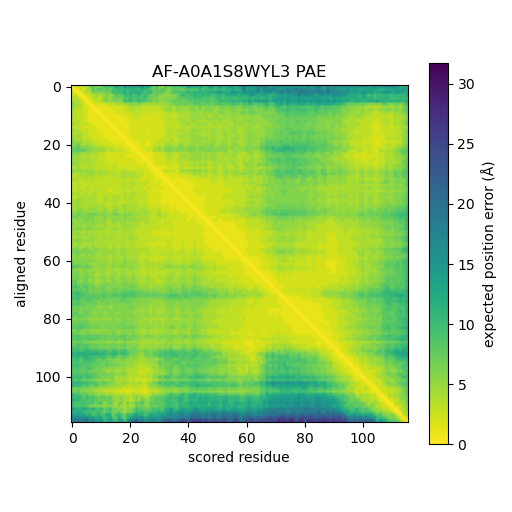A 1 84 ? 6.422 -11.489 -18.820 1.00 97.31 84 GLU A C 1
ATOM 669 O O . GLU A 1 84 ? 5.635 -12.389 -18.529 1.00 97.31 84 GLU A O 1
ATOM 674 N N . LEU A 1 85 ? 6.955 -10.691 -17.892 1.00 96.69 85 LEU A N 1
ATOM 675 C CA . LEU A 1 85 ? 6.820 -10.952 -16.458 1.00 96.69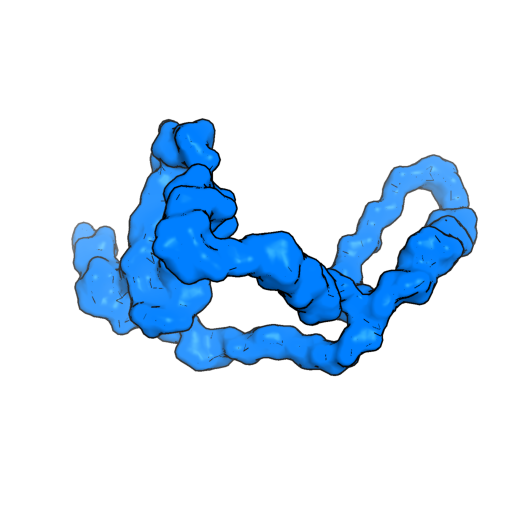 85 LEU A CA 1
ATOM 676 C C . LEU A 1 85 ? 5.473 -10.507 -15.875 1.00 96.69 85 LEU A C 1
ATOM 678 O O . LEU A 1 85 ? 4.965 -11.143 -14.950 1.00 96.69 85 LEU A O 1
ATOM 682 N N . PHE A 1 86 ? 4.893 -9.414 -16.381 1.00 96.62 86 PHE A N 1
ATOM 683 C CA . PHE A 1 86 ? 3.738 -8.770 -15.746 1.00 96.62 86 PHE A CA 1
ATOM 684 C C . PHE A 1 86 ? 2.436 -8.861 -16.552 1.00 96.62 86 PHE A C 1
ATOM 686 O O . PHE A 1 86 ? 1.385 -8.520 -16.009 1.00 96.62 86 PHE A O 1
ATOM 693 N N . ALA A 1 87 ? 2.439 -9.372 -17.792 1.00 96.06 87 ALA A N 1
ATOM 694 C CA . ALA A 1 87 ? 1.201 -9.506 -18.574 1.00 96.06 87 ALA A CA 1
ATOM 695 C C . ALA A 1 87 ? 0.158 -10.429 -17.923 1.00 96.06 87 ALA A C 1
ATOM 697 O O . ALA A 1 87 ? -1.037 -10.260 -18.155 1.00 96.06 87 ALA A O 1
ATOM 698 N N . ALA A 1 88 ? 0.587 -11.387 -17.097 1.00 95.75 88 ALA A N 1
ATOM 699 C CA . ALA A 1 88 ? -0.313 -12.313 -16.413 1.00 95.75 88 ALA A CA 1
ATOM 700 C C . ALA A 1 88 ? -1.003 -11.708 -15.173 1.00 95.75 88 ALA A C 1
ATOM 702 O O . ALA A 1 88 ? -1.868 -12.358 -14.579 1.00 95.75 88 ALA A O 1
ATOM 703 N N . VAL A 1 89 ? -0.633 -10.492 -14.749 1.00 95.31 89 VAL A N 1
ATOM 704 C CA . VAL A 1 89 ? -1.267 -9.844 -13.594 1.00 95.31 89 VAL A CA 1
ATOM 705 C C . VAL A 1 89 ? -2.731 -9.540 -13.936 1.00 95.31 89 VAL A C 1
ATOM 707 O O . VAL A 1 89 ? -3.005 -8.841 -14.913 1.00 95.31 89 VAL A O 1
ATOM 710 N N . PRO A 1 90 ? -3.702 -10.037 -13.148 1.00 94.00 90 PRO A N 1
ATOM 711 C CA . PRO A 1 90 ? -5.110 -9.893 -13.481 1.00 94.00 90 PRO A CA 1
ATOM 712 C C . PRO A 1 90 ? -5.547 -8.430 -13.411 1.00 94.00 90 PRO A C 1
ATOM 714 O O . PRO A 1 90 ? -5.196 -7.700 -12.483 1.00 94.00 90 PRO A O 1
ATOM 717 N N . ASN A 1 91 ? -6.383 -8.021 -14.363 1.00 93.88 91 ASN A N 1
ATOM 718 C CA . ASN A 1 91 ? -7.074 -6.742 -14.322 1.00 93.88 91 ASN A CA 1
ATOM 719 C C . ASN A 1 91 ? -8.553 -6.963 -13.987 1.00 93.88 91 ASN A C 1
ATOM 721 O O . ASN A 1 91 ? -9.324 -7.456 -14.803 1.00 93.88 91 ASN A O 1
ATOM 725 N N . SER A 1 92 ? -8.944 -6.589 -12.773 1.00 89.56 92 SER A N 1
ATOM 726 C CA . SER A 1 92 ? -10.321 -6.707 -12.283 1.00 89.56 92 SER A CA 1
ATOM 727 C C . SER A 1 92 ? -11.277 -5.628 -12.806 1.00 89.56 92 SER A C 1
ATOM 729 O O . SER A 1 92 ? -12.479 -5.778 -12.627 1.00 89.56 92 SER A O 1
ATOM 731 N N . GLY A 1 93 ? -10.780 -4.534 -13.403 1.00 86.94 93 GLY A N 1
ATOM 732 C CA . GLY A 1 93 ? -11.610 -3.427 -13.909 1.00 86.94 93 GLY A CA 1
ATOM 733 C C . GLY A 1 93 ? -12.430 -2.670 -12.852 1.00 86.94 93 GLY A C 1
ATOM 734 O O . GLY A 1 93 ? -13.273 -1.850 -13.204 1.00 86.94 93 GLY A O 1
ATOM 735 N N . VAL A 1 94 ? -12.214 -2.942 -11.561 1.00 87.06 94 VAL A N 1
ATOM 736 C CA . VAL A 1 94 ? -12.980 -2.345 -10.458 1.00 87.06 94 VAL A CA 1
ATOM 737 C C . VAL A 1 94 ? -12.554 -0.889 -10.248 1.00 87.06 94 VAL A C 1
ATOM 739 O O . VAL A 1 94 ? -11.370 -0.655 -9.985 1.00 87.06 94 VAL A O 1
ATOM 742 N N . PRO A 1 95 ? -13.479 0.088 -10.269 1.00 87.75 95 PRO A N 1
ATOM 743 C CA . PRO A 1 95 ? -13.131 1.493 -10.090 1.00 87.75 95 PRO A CA 1
ATOM 744 C C . PRO A 1 95 ? -12.455 1.753 -8.730 1.00 87.75 95 PRO A C 1
ATOM 746 O O . PRO A 1 95 ? -12.650 0.982 -7.780 1.00 87.75 95 PRO A O 1
ATOM 749 N N . PRO A 1 96 ? -11.641 2.819 -8.612 1.00 84.12 96 PRO A N 1
ATOM 750 C CA . PRO A 1 96 ? -11.063 3.236 -7.338 1.00 84.12 96 PRO A CA 1
ATOM 751 C C . PRO A 1 96 ? -12.132 3.394 -6.252 1.00 84.12 96 PRO A C 1
ATOM 753 O O . PRO A 1 96 ? -13.300 3.642 -6.550 1.00 84.12 96 PRO A O 1
ATOM 756 N N . LEU A 1 97 ? -11.728 3.248 -4.988 1.00 85.81 97 LEU A N 1
ATOM 757 C CA . LEU A 1 97 ? -12.625 3.537 -3.870 1.00 85.81 97 LEU A CA 1
ATOM 758 C C . LEU A 1 97 ? -13.034 5.012 -3.926 1.00 85.81 97 LEU A C 1
ATOM 760 O O . LEU A 1 97 ? -12.184 5.887 -4.098 1.00 85.81 97 LEU A O 1
ATOM 764 N N . ASP A 1 98 ? -14.330 5.269 -3.784 1.00 89.00 98 ASP A N 1
ATOM 765 C CA . ASP A 1 98 ? -14.847 6.625 -3.688 1.00 89.00 98 ASP A CA 1
ATOM 766 C C . ASP A 1 98 ? -14.620 7.154 -2.269 1.00 89.00 98 ASP A C 1
ATOM 768 O O . ASP A 1 98 ? -15.185 6.648 -1.298 1.00 89.00 98 ASP A O 1
ATOM 772 N N . PHE A 1 99 ? -13.763 8.167 -2.157 1.00 88.38 99 PHE A N 1
ATOM 773 C CA . PHE A 1 99 ? -13.463 8.839 -0.895 1.00 88.38 99 PHE A CA 1
ATOM 774 C C . PHE A 1 99 ? -14.116 10.222 -0.781 1.00 88.38 99 PHE A C 1
ATOM 776 O O . PHE A 1 99 ? -13.840 10.947 0.176 1.00 88.38 99 PHE A O 1
ATOM 783 N N . SER A 1 100 ? -14.994 10.597 -1.718 1.00 89.69 100 SER A N 1
ATOM 784 C CA . SER A 1 100 ? -15.659 11.909 -1.732 1.00 89.69 100 SER A CA 1
ATOM 785 C C . SER A 1 100 ? -16.471 12.190 -0.461 1.00 89.69 100 SER A C 1
ATOM 787 O O . SER A 1 100 ? -16.552 13.333 -0.018 1.00 89.69 100 SER A O 1
ATOM 789 N N . GLY A 1 101 ? -16.995 11.152 0.197 1.00 87.75 101 GLY A N 1
ATOM 790 C CA . GLY A 1 101 ? -17.710 11.277 1.471 1.00 87.75 101 GLY A CA 1
ATOM 791 C C . GLY A 1 101 ? -16.831 11.631 2.680 1.00 87.75 101 GLY A C 1
ATOM 792 O O . GLY A 1 101 ? -17.360 11.954 3.739 1.00 87.75 101 GLY A O 1
ATOM 793 N N . PHE A 1 102 ? -15.501 11.588 2.549 1.00 88.81 102 PHE A N 1
ATOM 794 C CA . PHE A 1 102 ? -14.560 11.773 3.662 1.00 88.81 102 PHE A CA 1
ATOM 795 C C . PHE A 1 102 ? -13.780 13.092 3.603 1.00 88.81 102 PHE A C 1
ATOM 797 O O . PHE A 1 102 ? -12.813 13.263 4.348 1.00 88.81 102 PHE A O 1
ATOM 804 N N . VAL A 1 103 ? -14.195 14.042 2.760 1.00 86.12 103 VAL A N 1
ATOM 805 C CA . VAL A 1 103 ? -13.513 15.339 2.582 1.00 86.12 103 VAL A CA 1
ATOM 806 C C . VAL A 1 103 ? -13.412 16.122 3.900 1.00 86.12 103 VAL A C 1
ATOM 808 O O . VAL A 1 103 ? -12.371 16.704 4.189 1.00 86.12 103 VAL A O 1
ATOM 811 N N . ASN A 1 104 ? -14.429 16.029 4.762 1.00 87.75 104 ASN A N 1
ATOM 812 C CA . ASN A 1 104 ? -14.496 16.755 6.036 1.00 87.75 104 ASN A CA 1
ATOM 813 C C . ASN A 1 104 ? -14.101 15.887 7.241 1.00 87.75 104 ASN A C 1
ATOM 815 O O . ASN A 1 104 ? -14.586 16.083 8.355 1.00 87.75 104 ASN A O 1
ATOM 819 N N . SER A 1 105 ? -13.203 14.916 7.040 1.00 89.38 105 SER A N 1
ATOM 820 C CA . SER A 1 105 ? -12.801 13.955 8.081 1.00 89.38 105 SER A CA 1
ATOM 821 C C . SER A 1 105 ? -12.256 14.594 9.362 1.00 89.38 105 SER A C 1
ATOM 823 O O . SER A 1 105 ? -12.237 13.927 10.387 1.00 89.38 105 SER A O 1
ATOM 825 N N . PHE A 1 106 ? -11.832 15.857 9.338 1.00 88.69 106 PHE A N 1
ATOM 826 C CA . PHE A 1 106 ? -11.272 16.558 10.497 1.00 88.69 106 PHE A CA 1
ATOM 827 C C . PHE A 1 106 ? -12.145 17.712 11.007 1.00 88.69 106 PHE A C 1
ATOM 829 O O . PHE A 1 106 ? -11.744 18.403 11.940 1.00 88.69 106 PHE A O 1
ATOM 836 N N . GLU A 1 107 ? -13.360 17.899 10.480 1.00 85.75 107 GLU A N 1
ATOM 837 C CA . GLU A 1 107 ? -14.335 18.863 11.018 1.00 85.75 107 GLU A CA 1
ATOM 838 C C . GLU A 1 107 ? -14.999 18.322 12.296 1.00 85.75 107 GLU A C 1
ATOM 840 O O . GLU A 1 107 ? -16.217 18.196 12.408 1.00 85.75 107 GLU A O 1
ATOM 845 N N . THR A 1 108 ? -14.181 17.958 13.286 1.00 81.62 108 THR A N 1
ATOM 846 C CA . THR A 1 108 ? -14.635 17.410 14.563 1.00 81.62 108 THR A CA 1
ATOM 847 C C . THR A 1 108 ? -14.347 18.393 15.701 1.00 81.62 108 THR A C 1
ATOM 849 O O . THR A 1 108 ? -13.311 19.068 15.707 1.00 81.62 108 THR A O 1
ATOM 852 N N . PRO A 1 109 ? -15.208 18.467 16.735 1.00 81.06 109 PRO A N 1
ATOM 853 C CA . PRO A 1 109 ? -14.932 19.284 17.918 1.00 81.06 109 PRO A CA 1
ATOM 854 C C . PRO A 1 109 ? -13.606 18.933 18.610 1.00 81.06 109 PRO A C 1
ATOM 856 O O . PRO A 1 109 ? -13.013 19.783 19.271 1.00 81.06 109 PRO A O 1
ATOM 859 N N . SER A 1 110 ? -13.147 17.685 18.475 1.00 76.56 110 SER A N 1
ATOM 860 C CA . SER A 1 110 ? -11.880 17.201 19.027 1.00 76.56 110 SER A CA 1
ATOM 861 C C . SER A 1 110 ? -10.674 17.773 18.285 1.00 76.56 110 SER A C 1
ATOM 863 O O . SER A 1 110 ? -9.726 18.209 18.934 1.00 76.56 110 SER A O 1
ATOM 865 N N . PHE A 1 111 ? -10.723 17.834 16.951 1.00 79.00 111 PHE A N 1
ATOM 866 C CA . PHE A 1 111 ? -9.657 18.423 16.139 1.00 79.00 111 PHE A CA 1
ATOM 867 C C . PHE A 1 111 ? -9.527 19.936 16.369 1.00 79.00 111 PHE A C 1
ATOM 869 O O . PHE A 1 111 ? -8.426 20.451 16.542 1.00 79.00 111 PHE A O 1
ATOM 876 N N . ASN A 1 112 ? -10.649 20.645 16.518 1.00 73.12 112 ASN A N 1
ATOM 877 C CA . ASN A 1 112 ? -10.663 22.097 16.747 1.00 73.12 112 ASN A CA 1
ATOM 878 C C . ASN A 1 112 ? -10.016 22.540 18.077 1.00 73.12 112 ASN A C 1
ATOM 880 O O . ASN A 1 112 ? -9.717 23.719 18.256 1.00 73.12 112 ASN A O 1
ATOM 884 N N . LYS A 1 113 ? -9.791 21.617 19.022 1.00 75.50 113 LYS A N 1
ATOM 885 C CA . LYS A 1 113 ? -9.077 21.892 20.283 1.00 75.50 113 LYS A CA 1
ATOM 886 C C . LYS A 1 113 ? -7.553 21.835 20.141 1.00 75.50 113 LYS A C 1
ATOM 888 O O . LYS A 1 113 ? -6.867 22.305 21.040 1.00 75.50 113 LYS A O 1
ATOM 893 N N . PHE A 1 114 ? -7.037 21.265 19.051 1.00 69.12 114 PHE A N 1
ATOM 894 C CA . PHE A 1 114 ? -5.601 21.121 18.799 1.00 69.12 114 PHE A CA 1
ATOM 895 C C . PHE A 1 114 ? -4.931 22.438 18.364 1.00 69.12 114 PHE A C 1
ATOM 897 O O . PHE A 1 114 ? -3.757 22.636 18.646 1.00 69.12 114 PHE A O 1
ATOM 904 N N . TYR A 1 115 ? -5.677 23.348 17.727 1.00 58.72 115 TYR A N 1
ATOM 905 C CA . TYR A 1 115 ? -5.162 24.589 17.121 1.00 58.72 115 TYR A CA 1
ATOM 906 C C . TYR A 1 115 ? -5.425 25.874 17.937 1.00 58.72 115 TYR A C 1
ATOM 908 O O . TYR A 1 115 ? -5.538 26.951 17.354 1.00 58.72 115 TYR A O 1
ATOM 916 N N . ARG A 1 116 ? -5.558 25.795 19.267 1.00 50.22 116 ARG A N 1
ATOM 917 C CA . ARG A 1 116 ? -5.693 26.999 20.111 1.00 50.22 116 ARG A CA 1
ATOM 918 C C . ARG A 1 116 ? -4.357 27.556 20.571 1.00 50.22 116 ARG A C 1
ATOM 920 O O . ARG A 1 116 ? -3.505 26.743 20.986 1.00 50.22 116 ARG A O 1
#

Nearest PDB structures (foldseek):
  5wob-assembly4_H  TM=9.667E-01  e=1.166E-04  Homo sapiens
  3tuv-assembly1_A  TM=9.543E-01  e=1.166E-04  Rattus norvegicus
  5wob-assembly1_B  TM=9.393E-01  e=2.356E-04  Homo sapiens
  5wob-assembly2_C  TM=9.613E-01  e=3.457E-04  Homo sapiens
  3e4z-assembly1_A  TM=9.463E-01  e=4.187E-04  Homo sapiens

Organism: Opisthorchis viverrini (NCBI:txid6198)

Sequence (116 aa):
FELANARDSNRLEFFISSLAADGSPYKIFGCGNMKSLRDIPEERGTDIYSLLQQHRKNMYSAHRMTLALHSKDSLDHLEALARELFAAVPNSGVPPLDFSGFVNSFETPSFNKFYR

Foldseek 3Di:
DVVLCVDVVSVVQQVLLCLFDPPAPSVDPPPDDCVRQPVVCVVVVHPSVVVVVVCCVVPQAPVNDDDDDDDPDDPVVVVVVCCVPCVPGHHPVDDDDDNVVRPPRNVGPSNVVVPD

Radius of gyration: 20.13 Å; Cα contacts (8 Å, |Δi|>4): 65; chains: 1; bounding box: 39×44×46 Å

InterPro domains:
  IPR007863 Peptidase M16, C-terminal [PF05193] (52-102)
  IPR011249 Metalloenzyme, LuxS/M16 peptidase-like [SSF63411] (6-95)
  IPR050626 Peptidase M16 [PTHR43690] (2-115)

Solvent-accessible surface area (backbone atoms only — not comparable to full-atom values): 7327 Å² total; per-residue (Å²): 88,72,81,50,63,74,35,67,71,49,45,50,49,54,52,58,25,64,36,31,37,88,93,30,78,62,46,56,78,82,84,53,46,65,56,72,73,41,53,53,34,57,79,66,72,51,64,59,67,62,50,51,54,52,48,45,69,72,65,67,25,44,91,76,61,85,87,87,88,88,75,92,68,54,69,70,58,53,51,51,51,48,48,70,75,49,65,80,52,54,66,76,84,71,76,79,85,85,59,79,90,47,78,65,29,57,82,29,82,68,38,66,64,71,80,114

Mean predicted aligned error: 5.65 Å

Secondary structure (DSSP, 8-state):
-HHHHTSHHHHHHHHHHHTSPTT-GGG--TT--HIIIIIHHHHTT--HHHHHHHHHHHH--GGG-------SS-HHHHHHHHHHHHTTS----PPPP--GGGTTTT-STTGGGTT-